Protein AF-A0A930XX28-F1 (afdb_monomer)

Sequence (110 aa):
YLEDVATQFHVQGLELDWACVCWDGDFRHIGGDWSNHSFRGNKWQRINSEAGQAYQRNAYRVLLTRARQGMVICVPEGAAADPTRSADYYDGTYAYLKSAGIPELGSMQP

Mean predicted aligned error: 6.5 Å

Secondary structure (DSSP, 8-state):
-------TTTTTT--EEEEEEE--TTEEEETTEEEEEEEETTEEEE---HHHHHHHHHHHHHHTT-EEEEEEEEPPPP-TT-GGG-GGGTHHHHHHHHHTTPPPTT----

Solvent-accessible surface area (backbone atoms only — not comparable to full-atom values): 6774 Å² total; per-residue (Å²): 134,89,88,76,91,70,53,69,72,69,46,64,88,49,81,35,57,63,42,77,46,79,53,57,65,39,68,21,30,51,96,91,41,80,46,45,35,44,81,55,97,85,40,78,40,74,51,83,49,66,70,58,38,52,50,56,53,48,44,52,56,52,57,78,65,36,44,74,75,41,73,46,78,43,64,59,81,44,37,95,92,38,81,83,38,39,43,78,39,29,53,42,36,50,52,48,46,46,73,71,68,51,79,62,89,86,70,69,76,132

Radius of gyration: 14.93 Å; Cα contacts (8 Å, |Δi|>4): 131; chains: 1; bounding box: 42×30×37 Å

pLDDT: mean 86.67, std 15.41, range [38.34, 97.94]

Organism: NCBI:txid1732024

Foldseek 3Di:
DPDDDDFLVRLVVPAAQEEEAEDALQWAAAPNDTFGWDDDDQATDGDPDPVNVVVVVVRVVSRVPRHDNYYHYDFDAADPVRPRRHNNSGVRRVVVCVVVVDDDPPPDDD

Structure (mmCIF, N/CA/C/O backbone):
data_AF-A0A930XX28-F1
#
_entry.id   AF-A0A930XX28-F1
#
loop_
_atom_site.group_PDB
_atom_site.id
_atom_site.type_symbol
_atom_site.label_atom_id
_atom_site.label_alt_id
_atom_site.label_comp_id
_atom_site.label_asym_id
_atom_site.label_entity_id
_atom_site.label_seq_id
_atom_site.pdbx_PDB_ins_code
_atom_site.Cartn_x
_atom_site.Cartn_y
_atom_site.Cartn_z
_atom_site.occupancy
_atom_site.B_iso_or_equiv
_atom_site.auth_seq_id
_atom_site.auth_comp_id
_atom_site.auth_asym_id
_atom_site.auth_atom_id
_atom_site.pdbx_PDB_model_num
ATOM 1 N N . TYR A 1 1 ? -19.568 10.215 2.724 1.00 38.34 1 TYR A N 1
ATOM 2 C CA . TYR A 1 1 ? -18.730 11.326 2.246 1.00 38.34 1 TYR A CA 1
ATOM 3 C C . TYR A 1 1 ? -17.315 11.064 2.739 1.00 38.34 1 TYR A C 1
ATOM 5 O O . TYR A 1 1 ? -17.159 10.809 3.924 1.00 38.34 1 TYR A O 1
ATOM 13 N N . LEU A 1 2 ? -16.328 10.982 1.840 1.00 43.25 2 LEU A N 1
ATOM 14 C CA . LEU A 1 2 ? -14.906 10.902 2.196 1.00 43.25 2 LEU A CA 1
ATOM 15 C C . LEU A 1 2 ? -14.374 12.332 2.054 1.00 43.25 2 LEU A C 1
ATOM 17 O O . LEU A 1 2 ? -14.244 12.809 0.930 1.00 43.25 2 LEU A O 1
ATOM 21 N N . GLU A 1 3 ? -14.232 13.044 3.170 1.00 52.19 3 GLU A N 1
ATOM 22 C CA . GLU A 1 3 ? -14.135 14.512 3.153 1.00 52.19 3 GLU A CA 1
ATOM 23 C C . GLU A 1 3 ? -12.719 15.067 2.972 1.00 52.19 3 GLU A C 1
ATOM 25 O O . GLU A 1 3 ? -12.612 16.231 2.619 1.00 52.19 3 GLU A O 1
ATOM 30 N N . ASP A 1 4 ? -11.648 14.271 3.081 1.00 51.34 4 ASP A N 1
ATOM 31 C CA . ASP A 1 4 ? -10.293 14.776 2.820 1.00 51.34 4 ASP A CA 1
ATOM 32 C C . ASP A 1 4 ? -9.289 13.685 2.419 1.00 51.34 4 ASP A C 1
ATOM 34 O O . ASP A 1 4 ? -9.256 12.590 2.986 1.00 51.34 4 ASP A O 1
ATOM 38 N N . VAL A 1 5 ? -8.421 14.009 1.451 1.00 54.66 5 VAL A N 1
ATOM 39 C CA . VAL A 1 5 ? -7.262 13.191 1.056 1.00 54.66 5 VAL A CA 1
ATOM 40 C C . VAL A 1 5 ? -6.012 13.796 1.693 1.00 54.66 5 VAL A C 1
ATOM 42 O O . VAL A 1 5 ? -5.503 14.829 1.262 1.00 54.66 5 VAL A O 1
ATOM 45 N N . ALA A 1 6 ? -5.503 13.147 2.736 1.00 59.78 6 ALA A N 1
ATOM 46 C CA . ALA A 1 6 ? -4.338 13.601 3.483 1.00 59.78 6 ALA A CA 1
ATOM 47 C C . ALA A 1 6 ? -3.103 12.750 3.140 1.00 59.78 6 ALA A C 1
ATOM 49 O O . ALA A 1 6 ? -3.151 11.522 3.162 1.00 59.78 6 ALA A O 1
ATOM 50 N N . THR A 1 7 ? -1.969 13.393 2.840 1.00 62.50 7 THR A N 1
ATOM 51 C CA . THR A 1 7 ? -0.683 12.682 2.719 1.00 62.50 7 THR A CA 1
ATOM 52 C C . THR A 1 7 ? -0.169 12.267 4.102 1.00 62.50 7 THR A C 1
ATOM 54 O O . THR A 1 7 ? -0.623 12.786 5.122 1.00 62.50 7 THR A O 1
ATOM 57 N N . GLN A 1 8 ? 0.843 11.395 4.159 1.00 57.28 8 GLN A N 1
ATOM 58 C CA . GLN A 1 8 ? 1.511 10.985 5.409 1.00 57.28 8 GLN A CA 1
ATOM 59 C C . GLN A 1 8 ? 1.931 12.157 6.323 1.00 57.28 8 GLN A C 1
ATOM 61 O O . GLN A 1 8 ? 1.985 11.996 7.539 1.00 57.28 8 GLN A O 1
ATOM 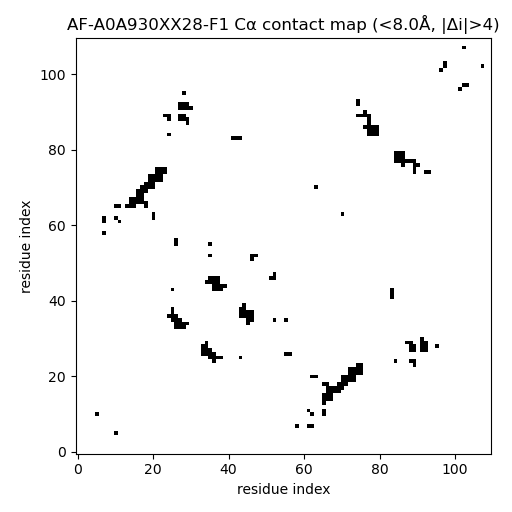66 N N . PHE A 1 9 ? 2.221 13.329 5.746 1.00 58.38 9 PHE A N 1
ATOM 67 C CA . PHE A 1 9 ? 2.607 14.531 6.483 1.00 58.38 9 PHE A CA 1
ATOM 68 C C . PHE A 1 9 ? 1.398 15.289 7.030 1.00 58.38 9 PHE A C 1
ATOM 70 O O . PHE A 1 9 ? 1.477 15.856 8.113 1.00 58.38 9 PH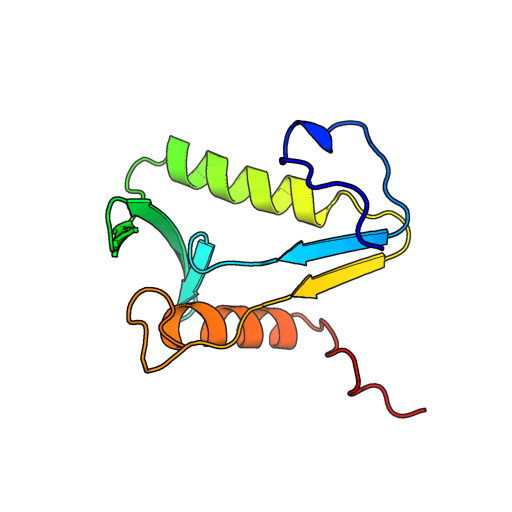E A O 1
ATOM 77 N N . HIS A 1 10 ? 0.266 15.263 6.323 1.00 55.66 10 HIS A N 1
ATOM 78 C CA . HIS A 1 10 ? -0.976 15.890 6.779 1.00 55.66 10 HIS A CA 1
ATOM 79 C C . HIS A 1 10 ? -1.603 15.130 7.955 1.00 55.66 10 HIS A C 1
ATOM 81 O O . HIS A 1 10 ? -2.234 15.742 8.805 1.00 55.66 10 HIS A O 1
ATOM 87 N N . VAL A 1 11 ? -1.384 13.814 8.053 1.00 58.16 11 VAL A N 1
ATOM 88 C CA . VAL A 1 11 ? -1.871 12.988 9.176 1.00 58.16 11 VAL A CA 1
ATOM 89 C C . VAL A 1 11 ? -0.913 12.944 10.377 1.00 58.16 11 VAL A C 1
ATOM 91 O O . VAL A 1 11 ? -1.200 12.308 11.395 1.00 58.16 11 VAL A O 1
ATOM 94 N N . GLN A 1 12 ? 0.253 13.586 10.289 1.00 55.16 12 GLN A N 1
ATOM 95 C CA . GLN A 1 12 ? 1.242 13.572 11.361 1.00 55.16 12 GLN A CA 1
ATOM 96 C C . GLN A 1 12 ? 0.836 14.563 12.465 1.00 55.16 12 GLN A C 1
ATOM 98 O O . GLN A 1 12 ? 1.075 15.759 12.359 1.00 55.16 12 GLN A O 1
ATOM 103 N N . GLY A 1 13 ? 0.210 14.050 13.529 1.00 57.97 13 GLY A N 1
ATOM 104 C CA . GLY A 1 13 ? -0.344 14.851 14.634 1.00 57.97 13 GLY A CA 1
ATOM 105 C C . GLY A 1 13 ? -1.872 14.950 14.620 1.00 57.97 13 GLY A C 1
ATOM 106 O O . GLY A 1 13 ? -2.452 15.436 15.585 1.00 57.97 13 GLY A O 1
ATOM 107 N N . LEU A 1 14 ? -2.517 14.436 13.567 1.00 61.22 14 LEU A N 1
ATOM 108 C CA . LEU A 1 14 ? -3.947 14.158 13.571 1.00 61.22 14 LEU A CA 1
ATOM 109 C C . LEU A 1 14 ? -4.188 12.768 14.153 1.00 61.22 14 LEU A C 1
ATOM 111 O O . LEU A 1 14 ? -3.558 11.783 13.759 1.00 61.22 14 LEU A O 1
ATOM 115 N N . GLU A 1 15 ? -5.117 12.710 15.091 1.00 62.16 15 GLU A N 1
ATOM 116 C CA . GLU A 1 15 ? -5.671 11.477 15.616 1.00 62.16 15 GLU A CA 1
ATOM 117 C C . GLU A 1 15 ? -7.015 11.242 14.929 1.00 62.16 15 GLU A C 1
ATOM 119 O O . GLU A 1 15 ? -7.977 11.966 15.172 1.00 62.16 15 GLU A O 1
ATOM 124 N N . LEU A 1 16 ? -7.059 10.264 14.021 1.00 75.56 16 LEU A N 1
ATOM 125 C CA . LEU A 1 16 ? -8.283 9.890 13.319 1.00 75.56 16 LEU A CA 1
ATOM 126 C C . LEU A 1 16 ? -8.955 8.760 14.093 1.00 75.56 16 LEU A C 1
ATOM 128 O O . LEU A 1 16 ? -8.314 7.753 14.393 1.00 75.56 16 LEU A O 1
ATOM 132 N N . ASP A 1 17 ? -10.244 8.894 14.399 1.00 83.00 17 ASP A N 1
ATOM 133 C CA . ASP A 1 17 ? -10.994 7.802 15.024 1.00 83.00 17 ASP A CA 1
ATOM 134 C C . ASP A 1 17 ? -11.006 6.569 14.113 1.00 83.00 17 ASP A C 1
ATOM 136 O O . ASP A 1 17 ? -10.633 5.473 14.534 1.00 83.00 17 ASP A O 1
ATOM 140 N N . TRP A 1 18 ? -11.320 6.779 12.835 1.00 86.38 18 TRP A N 1
ATOM 141 C CA . TRP A 1 18 ? -11.315 5.755 11.796 1.00 86.38 18 TRP A CA 1
ATOM 142 C C . TRP A 1 18 ? -10.501 6.215 10.592 1.00 86.38 18 TRP A C 1
ATOM 144 O O . TRP A 1 18 ? -10.553 7.386 10.215 1.00 86.38 18 TRP A O 1
ATOM 154 N N . ALA A 1 19 ? -9.775 5.293 9.961 1.00 89.19 19 ALA A N 1
ATOM 155 C CA . ALA A 1 19 ? -9.043 5.572 8.727 1.00 89.19 19 ALA A CA 1
ATOM 156 C C . ALA A 1 19 ? -9.249 4.475 7.678 1.00 89.19 19 ALA A C 1
ATOM 158 O O . ALA A 1 19 ? -9.418 3.301 8.009 1.00 89.19 19 ALA A O 1
ATOM 159 N N . CYS A 1 20 ? -9.176 4.864 6.406 1.00 90.75 20 CYS A N 1
ATOM 160 C CA . CYS A 1 20 ? -9.081 3.942 5.281 1.00 90.75 20 CYS A CA 1
ATOM 161 C C . CYS A 1 20 ? -7.721 4.130 4.602 1.00 90.75 20 CYS A C 1
ATOM 163 O O . CYS A 1 20 ? -7.359 5.254 4.251 1.00 90.75 20 CYS A O 1
ATOM 165 N N . VAL A 1 21 ? -6.971 3.044 4.428 1.00 92.62 21 VAL A N 1
ATOM 166 C CA . VAL A 1 21 ? -5.692 3.030 3.710 1.00 92.62 21 VAL A CA 1
ATOM 167 C C . VAL A 1 21 ? -5.878 2.261 2.410 1.00 92.62 21 VAL A C 1
ATOM 169 O O . VAL A 1 21 ? -6.102 1.053 2.431 1.00 92.62 21 VAL A O 1
ATOM 172 N N . CYS A 1 22 ? -5.762 2.955 1.280 1.00 94.00 22 CYS A N 1
ATOM 173 C CA . CYS A 1 22 ? -5.674 2.319 -0.032 1.00 94.00 22 CYS A CA 1
ATOM 174 C C . CYS A 1 22 ? -4.227 1.882 -0.275 1.00 94.00 22 CYS A C 1
ATOM 176 O O . CYS A 1 22 ? -3.337 2.724 -0.388 1.00 94.00 22 CYS A O 1
ATOM 178 N N . TRP A 1 23 ? -3.999 0.575 -0.323 1.00 95.31 23 TRP A N 1
ATOM 179 C CA . TRP A 1 23 ? -2.684 -0.029 -0.481 1.00 95.31 23 TRP A CA 1
ATOM 180 C C . TRP A 1 23 ? -2.431 -0.347 -1.955 1.00 95.31 23 TRP A C 1
ATOM 182 O O . TRP A 1 23 ? -3.016 -1.282 -2.498 1.00 95.31 23 TRP A O 1
ATOM 192 N N . ASP A 1 24 ? -1.571 0.430 -2.613 1.00 94.06 24 ASP A N 1
ATOM 193 C CA . ASP A 1 24 ? -1.314 0.289 -4.050 1.00 94.06 24 ASP A CA 1
ATOM 194 C C . ASP A 1 24 ? -0.073 -0.581 -4.348 1.00 94.06 24 ASP A C 1
ATOM 196 O O . ASP A 1 24 ? 0.646 -1.031 -3.455 1.00 94.06 24 ASP A O 1
ATOM 200 N N . GLY A 1 25 ? 0.202 -0.823 -5.630 1.00 94.94 25 GLY A N 1
ATOM 201 C CA . GLY A 1 25 ? 1.313 -1.647 -6.104 1.00 94.94 25 GLY A CA 1
ATOM 202 C C . GLY A 1 25 ? 2.707 -1.049 -5.874 1.00 94.94 25 GLY A C 1
ATOM 203 O O . GLY A 1 25 ? 3.698 -1.653 -6.294 1.00 94.94 25 GLY A O 1
ATOM 204 N N . ASP A 1 26 ? 2.825 0.119 -5.240 1.00 96.19 26 ASP A N 1
ATOM 205 C CA . ASP A 1 26 ? 4.099 0.785 -4.970 1.00 96.19 26 ASP A CA 1
ATOM 206 C C . ASP A 1 26 ? 4.885 0.097 -3.844 1.00 96.19 26 ASP A C 1
ATOM 208 O O . ASP A 1 26 ? 6.112 0.027 -3.909 1.00 96.19 26 ASP A O 1
ATOM 212 N N . PHE A 1 27 ? 4.203 -0.483 -2.858 1.00 97.19 27 PHE A N 1
ATOM 213 C CA . PHE A 1 27 ? 4.823 -1.264 -1.793 1.00 97.19 27 PHE A CA 1
ATOM 214 C C . PHE A 1 27 ? 4.139 -2.622 -1.678 1.00 97.19 27 PHE A C 1
ATOM 216 O O . PHE A 1 27 ? 3.109 -2.753 -1.039 1.00 97.19 27 PHE A O 1
ATOM 223 N N . ARG A 1 28 ? 4.695 -3.654 -2.309 1.00 96.88 28 ARG A N 1
ATOM 224 C CA . ARG A 1 28 ? 3.973 -4.918 -2.529 1.00 96.88 28 ARG A CA 1
ATOM 225 C C . ARG A 1 28 ? 4.723 -6.137 -2.030 1.00 96.88 28 ARG A C 1
ATOM 227 O O . ARG A 1 28 ? 5.950 -6.199 -2.163 1.00 96.88 28 ARG A O 1
ATOM 234 N N . HIS A 1 29 ? 3.976 -7.102 -1.503 1.00 97.12 29 HIS A N 1
ATOM 235 C CA . HIS A 1 29 ? 4.497 -8.365 -1.000 1.00 97.12 29 HIS A CA 1
ATOM 236 C C . HIS A 1 29 ? 4.423 -9.443 -2.089 1.00 97.12 29 HIS A C 1
ATOM 238 O O . HIS A 1 29 ? 3.338 -9.858 -2.488 1.00 97.12 29 HIS A O 1
ATOM 244 N N . ILE A 1 30 ? 5.576 -9.884 -2.593 1.00 92.25 30 ILE A N 1
ATOM 245 C CA . ILE A 1 30 ? 5.689 -10.856 -3.688 1.00 92.25 30 ILE A CA 1
ATOM 246 C C . ILE A 1 30 ? 6.717 -11.914 -3.296 1.00 92.25 30 ILE A C 1
ATOM 248 O O . ILE A 1 30 ? 7.828 -11.584 -2.893 1.00 92.25 30 ILE A O 1
ATOM 252 N N . GLY A 1 31 ? 6.363 -13.193 -3.450 1.00 88.69 31 GLY A N 1
ATOM 253 C CA . GLY A 1 31 ? 7.306 -14.298 -3.241 1.00 88.69 31 GLY A CA 1
ATOM 254 C C . GLY A 1 31 ? 7.815 -14.439 -1.802 1.00 88.69 31 GLY A C 1
ATOM 255 O O . GLY A 1 31 ? 8.890 -14.990 -1.606 1.00 88.69 31 GLY A O 1
ATOM 256 N N . GLY A 1 32 ? 7.065 -13.942 -0.813 1.00 91.12 32 GLY A N 1
ATOM 257 C CA . GLY A 1 32 ? 7.457 -13.974 0.601 1.00 91.12 32 GLY A CA 1
ATOM 258 C C . GLY A 1 32 ? 8.215 -12.737 1.087 1.00 91.12 32 GLY A C 1
ATOM 259 O O . GLY A 1 32 ? 8.532 -12.673 2.269 1.00 91.12 32 GLY A O 1
ATOM 260 N N . ASP A 1 33 ? 8.473 -11.763 0.208 1.00 95.25 33 ASP A N 1
ATOM 261 C CA . ASP A 1 33 ? 9.230 -10.557 0.535 1.00 95.25 33 ASP A CA 1
ATOM 262 C C . ASP A 1 33 ? 8.521 -9.270 0.103 1.00 95.25 33 ASP A C 1
ATOM 264 O O . ASP A 1 33 ? 7.756 -9.217 -0.864 1.00 95.25 33 ASP A O 1
ATOM 268 N N . TRP A 1 34 ? 8.843 -8.179 0.798 1.00 96.19 34 TRP A N 1
ATOM 269 C CA . TRP A 1 34 ? 8.406 -6.835 0.430 1.00 96.19 34 TRP A CA 1
ATOM 270 C C . TRP A 1 34 ? 9.273 -6.241 -0.681 1.00 96.19 34 TRP A C 1
ATOM 272 O O . TRP A 1 34 ? 10.502 -6.326 -0.669 1.00 96.19 34 TRP A O 1
ATOM 282 N N . SER A 1 35 ? 8.633 -5.557 -1.627 1.00 96.88 35 SER A N 1
ATOM 283 C CA . SER A 1 35 ? 9.311 -4.859 -2.714 1.00 96.88 35 SER A CA 1
ATOM 284 C C . SER A 1 35 ? 8.797 -3.429 -2.879 1.00 96.88 35 SER A C 1
ATOM 286 O O . SER A 1 35 ? 7.594 -3.174 -2.874 1.00 96.88 35 SER A O 1
ATOM 288 N N . ASN A 1 36 ? 9.739 -2.495 -3.017 1.00 97.94 36 ASN A N 1
ATOM 289 C CA . ASN A 1 36 ? 9.492 -1.061 -3.146 1.00 97.94 36 ASN A CA 1
ATOM 290 C C . ASN A 1 36 ? 9.577 -0.630 -4.613 1.00 97.94 36 ASN A C 1
ATOM 292 O O . ASN A 1 36 ? 10.574 -0.898 -5.293 1.00 97.94 36 ASN A O 1
ATOM 296 N N . HIS A 1 37 ? 8.565 0.083 -5.087 1.00 97.56 37 HIS A N 1
ATOM 297 C CA . HIS A 1 37 ? 8.419 0.542 -6.462 1.00 97.56 37 HIS A CA 1
ATOM 298 C C . HIS A 1 37 ? 7.914 1.980 -6.496 1.00 97.56 37 HIS A C 1
ATOM 300 O O . HIS A 1 37 ? 7.250 2.458 -5.585 1.00 97.56 37 HIS A O 1
ATOM 306 N N . SER A 1 38 ? 8.235 2.675 -7.580 1.00 96.44 38 SER A N 1
ATOM 307 C CA . SER A 1 38 ? 7.656 3.971 -7.920 1.00 96.44 38 SER A CA 1
ATOM 308 C C . SER A 1 38 ? 7.057 3.892 -9.315 1.00 96.44 38 SER A C 1
ATOM 310 O O . SER A 1 38 ? 7.671 3.317 -10.221 1.00 96.44 38 SER A O 1
ATOM 312 N N . PHE A 1 39 ? 5.866 4.455 -9.490 1.00 94.69 39 PHE A N 1
ATOM 313 C CA . PHE A 1 39 ? 5.255 4.570 -10.805 1.00 94.69 39 PHE A CA 1
ATOM 314 C C . PHE A 1 39 ? 5.887 5.749 -11.550 1.00 94.69 39 PHE A C 1
ATOM 316 O O . PHE A 1 39 ? 5.864 6.884 -11.072 1.00 94.69 39 PHE A O 1
ATOM 323 N N . ARG A 1 40 ? 6.520 5.486 -12.698 1.00 93.00 40 ARG A N 1
ATOM 324 C CA . ARG A 1 40 ? 7.215 6.506 -13.498 1.00 93.00 40 ARG A CA 1
ATOM 325 C C . ARG A 1 40 ? 6.872 6.340 -14.969 1.00 93.00 40 ARG A C 1
ATOM 327 O O . ARG A 1 40 ? 7.156 5.299 -15.565 1.00 93.00 40 ARG A O 1
ATOM 334 N N . GLY A 1 41 ? 6.314 7.394 -15.560 1.00 92.56 41 GLY A N 1
ATOM 335 C CA . GLY A 1 41 ? 5.786 7.351 -16.920 1.00 92.56 41 GLY A CA 1
ATOM 336 C C . GLY A 1 41 ? 4.560 6.447 -16.971 1.00 92.56 41 GLY A C 1
ATOM 337 O O . GLY A 1 41 ? 3.499 6.828 -16.497 1.00 92.56 41 GLY A O 1
ATOM 338 N N . ASN A 1 42 ? 4.728 5.248 -17.518 1.00 90.88 42 ASN A N 1
ATOM 339 C CA . ASN A 1 42 ? 3.666 4.261 -17.714 1.00 90.88 42 ASN A CA 1
ATOM 340 C C . ASN A 1 42 ? 3.996 2.890 -17.100 1.00 90.88 42 ASN A C 1
ATOM 342 O O . ASN A 1 42 ? 3.438 1.879 -17.520 1.00 90.88 42 ASN A O 1
ATOM 346 N N . LYS A 1 43 ? 4.953 2.823 -16.166 1.00 93.88 43 LYS A N 1
ATOM 347 C CA . LYS A 1 43 ? 5.390 1.554 -15.574 1.00 93.88 43 LYS A CA 1
ATOM 348 C C . LYS A 1 43 ? 5.900 1.696 -14.148 1.00 93.88 43 LYS A C 1
ATOM 350 O O . LYS A 1 43 ? 6.415 2.740 -13.743 1.00 93.88 43 LYS A O 1
ATOM 355 N N . TRP A 1 44 ? 5.844 0.583 -13.426 1.00 96.44 44 TRP A N 1
ATOM 356 C CA . TRP A 1 44 ? 6.494 0.419 -12.133 1.00 96.44 44 TRP A CA 1
ATOM 357 C C . TRP A 1 44 ? 8.002 0.236 -12.293 1.00 96.44 44 TRP A C 1
ATOM 359 O O . TRP A 1 44 ? 8.467 -0.540 -13.129 1.00 96.44 44 TRP A O 1
ATOM 369 N N . GLN A 1 45 ? 8.771 0.944 -11.473 1.00 96.69 45 GLN A N 1
ATOM 370 C CA . GLN A 1 45 ? 10.224 0.815 -11.398 1.00 96.69 45 GLN A CA 1
ATOM 371 C C . GLN A 1 45 ? 10.642 0.573 -9.953 1.00 96.69 45 GLN A C 1
ATOM 373 O O . GLN A 1 45 ? 10.205 1.303 -9.061 1.00 96.69 45 GLN A O 1
ATOM 378 N N . ARG A 1 46 ? 11.520 -0.410 -9.727 1.00 97.00 46 ARG A N 1
ATOM 379 C CA . ARG A 1 46 ? 12.028 -0.731 -8.389 1.00 97.00 46 ARG A CA 1
ATOM 380 C C . ARG A 1 46 ? 12.795 0.459 -7.808 1.00 97.00 46 ARG A C 1
ATOM 382 O O . ARG A 1 46 ? 13.633 1.061 -8.481 1.00 97.00 46 ARG A O 1
ATOM 389 N N . ILE A 1 47 ? 12.528 0.782 -6.547 1.00 97.56 47 ILE A N 1
ATOM 390 C CA . ILE A 1 47 ? 13.309 1.762 -5.792 1.00 97.56 47 ILE A CA 1
ATOM 391 C C . ILE A 1 47 ? 14.567 1.053 -5.292 1.00 97.56 47 ILE A C 1
ATOM 393 O O . ILE A 1 47 ? 14.492 0.190 -4.422 1.00 97.56 47 ILE A O 1
ATOM 397 N N . ASN A 1 48 ? 15.726 1.403 -5.848 1.00 96.19 48 ASN A N 1
ATOM 398 C CA . ASN A 1 48 ? 16.998 0.758 -5.499 1.00 96.19 48 ASN A CA 1
ATOM 399 C C . ASN A 1 48 ? 17.755 1.475 -4.373 1.00 96.19 48 ASN A C 1
ATOM 401 O O . ASN A 1 48 ? 18.612 0.870 -3.742 1.00 96.19 48 ASN A O 1
ATOM 405 N N . SER A 1 49 ? 17.457 2.751 -4.113 1.00 97.31 49 SER A N 1
ATOM 406 C CA . SER A 1 49 ? 18.108 3.490 -3.032 1.00 97.31 49 SER A CA 1
ATOM 407 C C . SER A 1 49 ? 17.535 3.085 -1.677 1.00 97.31 49 SER A C 1
ATOM 409 O O . SER A 1 49 ? 16.324 3.147 -1.460 1.00 97.31 49 SER A O 1
ATOM 411 N N . GLU A 1 50 ? 18.406 2.738 -0.732 1.00 97.19 50 GLU A N 1
ATOM 412 C CA . GLU A 1 50 ? 18.002 2.358 0.627 1.00 97.19 50 GLU A CA 1
ATOM 413 C C . GLU A 1 50 ? 17.192 3.459 1.315 1.00 97.19 50 GLU A C 1
ATOM 415 O O . GLU A 1 50 ? 16.154 3.182 1.913 1.00 97.19 50 GLU A O 1
ATOM 420 N N . ALA A 1 51 ? 17.609 4.720 1.156 1.00 97.25 51 ALA A N 1
ATOM 421 C CA . ALA A 1 51 ? 16.887 5.874 1.683 1.00 97.25 51 ALA A CA 1
ATOM 422 C C . ALA A 1 51 ? 15.460 5.979 1.115 1.00 97.25 51 ALA A C 1
ATOM 424 O O . ALA A 1 51 ? 14.521 6.253 1.858 1.00 97.25 51 ALA A O 1
ATOM 425 N N . GLY A 1 52 ? 15.275 5.714 -0.184 1.00 96.25 52 GLY A N 1
ATOM 426 C CA . GLY A 1 52 ? 13.958 5.740 -0.823 1.00 96.25 52 GLY A CA 1
ATOM 427 C C . GLY A 1 52 ? 13.059 4.598 -0.348 1.00 96.25 52 GLY A C 1
ATOM 428 O O . GLY A 1 52 ? 11.884 4.812 -0.054 1.00 96.25 52 GLY A O 1
ATOM 429 N N . GLN A 1 53 ? 13.619 3.395 -0.205 1.00 97.31 53 GLN A N 1
ATOM 430 C CA . GLN A 1 53 ? 12.886 2.254 0.342 1.00 97.31 53 GLN A CA 1
ATOM 431 C C . GLN A 1 53 ? 12.499 2.483 1.808 1.00 97.31 53 GLN A C 1
ATOM 433 O O . GLN A 1 53 ? 11.366 2.215 2.203 1.00 97.31 53 GLN A O 1
ATOM 438 N N . ALA A 1 54 ? 13.423 3.005 2.620 1.00 96.56 54 ALA A N 1
ATOM 439 C CA . ALA A 1 54 ? 13.173 3.336 4.018 1.00 96.56 54 ALA A CA 1
ATOM 440 C C . ALA A 1 54 ? 12.092 4.414 4.153 1.00 96.56 54 ALA A C 1
ATOM 442 O O . ALA A 1 54 ? 11.207 4.288 4.998 1.00 96.56 54 ALA A O 1
ATOM 443 N N . TYR A 1 55 ? 12.121 5.427 3.283 1.00 94.75 55 TYR A N 1
ATOM 444 C CA . TYR A 1 55 ? 11.101 6.466 3.224 1.00 94.75 55 TYR A CA 1
ATOM 445 C C . TYR A 1 55 ? 9.707 5.889 2.938 1.00 94.75 55 TYR A C 1
ATOM 447 O O . TYR A 1 55 ? 8.784 6.141 3.711 1.00 94.75 55 TYR A O 1
ATOM 455 N N . GLN A 1 56 ? 9.557 5.064 1.894 1.00 96.12 56 GLN A N 1
ATOM 456 C CA . GLN A 1 56 ? 8.268 4.446 1.552 1.00 96.12 56 GLN A CA 1
ATOM 457 C C . GLN A 1 56 ? 7.780 3.499 2.659 1.00 96.12 56 GLN A C 1
ATOM 459 O O . GLN A 1 56 ? 6.627 3.577 3.069 1.00 96.12 56 GLN A O 1
ATOM 464 N N . ARG A 1 57 ? 8.656 2.663 3.234 1.00 95.56 57 ARG A N 1
ATOM 465 C CA . ARG A 1 57 ? 8.284 1.816 4.385 1.00 95.56 57 ARG A CA 1
ATOM 466 C C . ARG A 1 57 ? 7.801 2.644 5.576 1.00 95.56 57 ARG A C 1
ATOM 468 O O . ARG A 1 57 ? 6.813 2.294 6.217 1.00 95.56 57 ARG A O 1
ATOM 475 N N . ASN A 1 58 ? 8.484 3.746 5.879 1.00 94.06 58 ASN A N 1
ATOM 476 C CA . ASN A 1 58 ? 8.097 4.613 6.985 1.00 94.06 58 ASN A CA 1
ATOM 477 C C . ASN A 1 58 ? 6.769 5.336 6.717 1.00 94.06 58 ASN A C 1
ATOM 479 O O . ASN A 1 58 ? 6.000 5.515 7.658 1.00 94.06 58 ASN A O 1
ATOM 483 N N . ALA A 1 59 ? 6.470 5.694 5.465 1.00 91.94 59 ALA A N 1
ATOM 484 C CA . ALA A 1 59 ? 5.166 6.228 5.074 1.00 91.94 59 ALA A CA 1
ATOM 485 C C . ALA A 1 59 ? 4.029 5.265 5.446 1.00 91.94 59 ALA A C 1
ATOM 487 O O . ALA A 1 59 ? 3.127 5.642 6.192 1.00 91.94 59 ALA A O 1
ATOM 488 N N . TYR A 1 60 ? 4.129 3.999 5.026 1.00 93.94 60 TYR A N 1
ATOM 489 C CA . TYR A 1 60 ? 3.152 2.963 5.371 1.00 93.94 60 TYR A CA 1
ATOM 490 C C . TYR A 1 60 ? 3.064 2.741 6.888 1.00 93.94 60 TYR A C 1
ATOM 492 O O . TYR A 1 60 ? 1.969 2.714 7.439 1.00 93.94 60 TYR A O 1
ATOM 500 N N . ARG A 1 61 ? 4.194 2.688 7.606 1.00 92.44 61 ARG A N 1
ATOM 501 C CA . ARG A 1 61 ? 4.201 2.592 9.080 1.00 92.44 61 ARG A CA 1
ATOM 502 C C . ARG A 1 61 ? 3.457 3.754 9.747 1.00 92.44 61 ARG A C 1
ATOM 504 O O . ARG A 1 61 ? 2.740 3.551 10.726 1.00 92.44 61 ARG A O 1
ATOM 511 N N . VAL A 1 62 ? 3.647 4.979 9.258 1.00 90.12 62 VAL A N 1
ATOM 512 C CA . VAL A 1 62 ? 2.942 6.156 9.780 1.00 90.12 62 VAL A CA 1
ATOM 513 C C . VAL A 1 62 ? 1.448 6.019 9.519 1.00 90.12 62 VAL A C 1
ATOM 515 O O . VAL A 1 62 ? 0.692 6.124 10.480 1.00 90.12 62 VAL A O 1
ATOM 518 N N . LEU A 1 63 ? 1.041 5.728 8.277 1.00 88.81 63 LEU A N 1
ATOM 519 C CA . LEU A 1 63 ? -0.365 5.578 7.883 1.00 88.81 63 LEU A CA 1
ATOM 520 C C . LEU A 1 63 ? -1.078 4.507 8.718 1.00 88.81 63 LEU A C 1
ATOM 522 O O . LEU A 1 63 ? -2.111 4.790 9.319 1.00 88.81 63 LEU A O 1
ATOM 526 N N . LEU A 1 64 ? -0.468 3.325 8.843 1.00 90.69 64 LEU A N 1
ATOM 527 C CA . LEU A 1 64 ? -1.012 2.177 9.576 1.00 90.69 64 LEU A CA 1
ATOM 528 C C . LEU A 1 64 ? -1.122 2.399 11.095 1.00 90.69 64 LEU A C 1
ATOM 530 O O . LEU A 1 64 ? -1.753 1.606 11.783 1.00 90.69 64 LEU A O 1
ATOM 534 N N . THR A 1 65 ? -0.536 3.474 11.631 1.00 88.00 65 THR A N 1
ATOM 535 C CA . THR A 1 65 ? -0.585 3.812 13.066 1.00 88.00 65 THR A CA 1
ATOM 536 C C . THR A 1 65 ? -1.397 5.073 13.371 1.00 88.00 65 THR A C 1
ATOM 538 O O . THR A 1 65 ? -1.337 5.571 14.492 1.00 88.00 65 THR A O 1
ATOM 541 N N . ARG A 1 66 ? -2.127 5.639 12.394 1.00 83.81 66 ARG A N 1
ATOM 542 C CA . ARG A 1 66 ? -2.913 6.875 12.598 1.00 83.81 66 ARG A CA 1
ATOM 543 C C . ARG A 1 66 ? -4.288 6.663 13.230 1.00 83.81 66 ARG A C 1
ATOM 545 O O . ARG A 1 66 ? -4.799 7.589 13.853 1.00 83.81 66 ARG A O 1
ATOM 552 N N . ALA A 1 67 ? -4.902 5.500 13.023 1.00 87.06 67 ALA A N 1
ATOM 553 C CA . ALA A 1 67 ? -6.265 5.244 13.476 1.00 87.06 67 ALA A CA 1
ATOM 554 C C . ALA A 1 67 ? -6.317 4.871 14.963 1.00 87.06 67 ALA A C 1
ATOM 556 O O . ALA A 1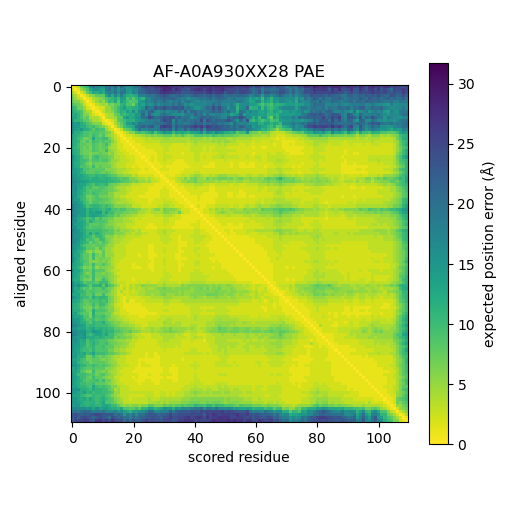 67 ? -5.543 4.026 15.413 1.00 87.06 67 ALA A O 1
ATOM 557 N N . ARG A 1 68 ? -7.252 5.467 15.710 1.00 85.44 68 ARG A N 1
ATOM 558 C CA . ARG A 1 68 ? -7.448 5.212 17.146 1.00 85.44 68 ARG A CA 1
ATOM 559 C C . ARG A 1 68 ? -8.436 4.091 17.441 1.00 85.44 68 ARG A C 1
ATOM 561 O O . ARG A 1 68 ? -8.203 3.324 18.368 1.00 85.44 68 ARG A O 1
ATOM 568 N N . GLN A 1 69 ? -9.543 4.031 16.705 1.00 87.56 69 GLN A N 1
ATOM 569 C CA . GLN A 1 69 ? -10.630 3.080 16.955 1.00 87.56 69 GLN A CA 1
ATOM 570 C C . GLN A 1 69 ? -10.583 1.907 15.980 1.00 87.56 69 GLN A C 1
ATOM 572 O O . GLN A 1 69 ? -10.787 0.764 16.381 1.00 87.56 69 GLN A O 1
ATOM 577 N N . GLY A 1 70 ? -10.279 2.171 14.709 1.00 89.31 70 GLY A N 1
ATOM 578 C CA . GLY A 1 70 ? -10.200 1.114 13.711 1.00 89.31 70 GLY A CA 1
ATOM 579 C C . GLY A 1 70 ? -9.728 1.588 12.345 1.00 89.31 70 GLY A C 1
ATOM 580 O O . GLY A 1 70 ? -9.752 2.773 12.016 1.00 89.31 70 GLY A O 1
ATOM 581 N N . MET A 1 71 ? -9.281 0.634 11.536 1.00 92.12 71 MET A N 1
ATOM 582 C CA . MET A 1 71 ? -8.749 0.890 10.205 1.00 92.12 71 MET A CA 1
ATOM 583 C C . MET A 1 71 ? -9.323 -0.095 9.202 1.00 92.12 71 MET A C 1
ATOM 585 O O . MET A 1 71 ? -9.424 -1.288 9.479 1.00 92.12 71 MET A O 1
ATOM 589 N N . VAL A 1 72 ? -9.635 0.412 8.016 1.00 94.12 72 VAL A N 1
ATOM 590 C CA . VAL A 1 72 ? -9.905 -0.400 6.833 1.00 94.12 72 VAL A CA 1
ATOM 591 C C . VAL A 1 72 ? -8.689 -0.326 5.921 1.00 94.12 72 VAL A C 1
ATOM 593 O O . VAL A 1 72 ? -8.228 0.766 5.593 1.00 94.12 72 VAL A O 1
ATOM 596 N N . ILE A 1 73 ? -8.166 -1.477 5.509 1.00 95.50 73 ILE A N 1
ATOM 597 C CA . ILE A 1 73 ? -7.124 -1.555 4.484 1.00 95.50 73 ILE A CA 1
ATOM 598 C C . ILE A 1 73 ? -7.785 -2.058 3.206 1.00 95.50 73 ILE A C 1
ATOM 600 O O . ILE A 1 73 ? -8.325 -3.160 3.174 1.00 95.50 73 ILE A O 1
ATOM 604 N N . CYS A 1 74 ? -7.756 -1.236 2.164 1.00 95.69 74 CYS A N 1
ATOM 605 C CA . CYS A 1 74 ? -8.263 -1.576 0.845 1.00 95.69 74 CYS A CA 1
ATOM 606 C C . CYS A 1 74 ? -7.087 -1.969 -0.049 1.00 95.69 74 CYS A C 1
ATOM 608 O O . CYS A 1 74 ? -6.235 -1.131 -0.344 1.00 95.69 74 CYS A O 1
ATOM 610 N N . VAL A 1 75 ? -7.045 -3.230 -0.477 1.00 96.31 75 VAL A N 1
ATOM 611 C CA . VAL A 1 75 ? -6.125 -3.698 -1.520 1.00 96.31 75 VAL A CA 1
ATOM 612 C C . VAL A 1 75 ? -6.931 -3.816 -2.819 1.00 96.31 75 VAL A C 1
ATOM 614 O O . VAL A 1 75 ? -7.895 -4.580 -2.837 1.00 96.31 75 VAL A O 1
ATOM 617 N N . PRO A 1 76 ? -6.608 -3.054 -3.880 1.00 94.44 76 PRO A N 1
ATOM 618 C CA . PRO A 1 76 ? -7.345 -3.113 -5.137 1.00 94.44 76 PRO A CA 1
ATOM 619 C C . PRO A 1 76 ? -7.254 -4.484 -5.802 1.00 94.44 76 PRO A C 1
ATOM 621 O O . PRO A 1 76 ? -6.212 -5.131 -5.765 1.00 94.44 76 PRO A O 1
ATOM 624 N N . GLU A 1 77 ? -8.307 -4.870 -6.517 1.00 94.75 77 GLU A N 1
ATOM 625 C CA . GLU A 1 77 ? -8.189 -5.934 -7.508 1.00 94.75 77 GLU A CA 1
ATOM 626 C C . GLU A 1 77 ? -7.363 -5.451 -8.708 1.00 94.75 77 GLU A C 1
ATOM 628 O O . GLU A 1 77 ? -7.437 -4.284 -9.139 1.00 94.75 77 GLU A O 1
ATOM 633 N N . GLY A 1 78 ? -6.586 -6.380 -9.264 1.00 94.25 78 GLY A N 1
ATOM 634 C CA . GLY A 1 78 ? -5.905 -6.159 -10.527 1.00 94.25 78 GLY A CA 1
ATOM 635 C C . GLY A 1 78 ? -6.882 -6.010 -11.697 1.00 94.25 78 GLY A C 1
ATOM 636 O O . GLY A 1 78 ? -8.030 -6.442 -11.647 1.00 94.25 78 GLY A O 1
ATOM 637 N N . ALA A 1 79 ? -6.415 -5.411 -12.787 1.00 95.38 79 ALA A N 1
ATOM 638 C CA . ALA A 1 79 ? -7.181 -5.224 -14.010 1.00 95.38 79 ALA A CA 1
ATOM 639 C C . ALA A 1 79 ? -6.422 -5.820 -15.200 1.00 95.38 79 ALA A C 1
ATOM 641 O O . ALA A 1 79 ? -5.412 -5.279 -15.635 1.00 95.38 79 ALA A O 1
ATOM 642 N N . ALA A 1 80 ? -6.937 -6.909 -15.782 1.00 92.88 80 ALA A N 1
ATOM 643 C CA . ALA A 1 80 ? -6.283 -7.596 -16.905 1.00 92.88 80 ALA A CA 1
ATOM 644 C C . ALA A 1 80 ? -6.073 -6.700 -18.145 1.00 92.88 80 ALA A C 1
ATOM 646 O O . ALA A 1 80 ? -5.147 -6.919 -18.922 1.00 92.88 80 ALA A O 1
ATOM 647 N N . ALA A 1 81 ? -6.922 -5.683 -18.324 1.00 94.44 81 ALA A N 1
ATOM 648 C CA . ALA A 1 81 ? -6.811 -4.712 -19.411 1.00 94.44 81 ALA A CA 1
ATOM 649 C C . ALA A 1 81 ? -5.752 -3.619 -19.161 1.00 94.44 81 ALA A C 1
ATOM 651 O O . ALA A 1 81 ? -5.402 -2.894 -20.091 1.00 94.44 81 ALA A O 1
ATOM 652 N N . ASP A 1 82 ? -5.246 -3.490 -17.932 1.00 91.62 82 ASP A N 1
ATOM 653 C CA . ASP A 1 82 ? -4.276 -2.474 -17.531 1.00 91.62 82 ASP A CA 1
ATOM 654 C C . ASP A 1 82 ? -3.045 -3.136 -16.885 1.00 91.62 82 ASP A C 1
ATOM 656 O O . ASP A 1 82 ? -3.051 -3.443 -15.690 1.00 91.62 82 ASP A O 1
ATOM 660 N N . PRO A 1 83 ? -1.944 -3.320 -17.641 1.00 90.12 83 PRO A N 1
ATOM 661 C CA . PRO A 1 83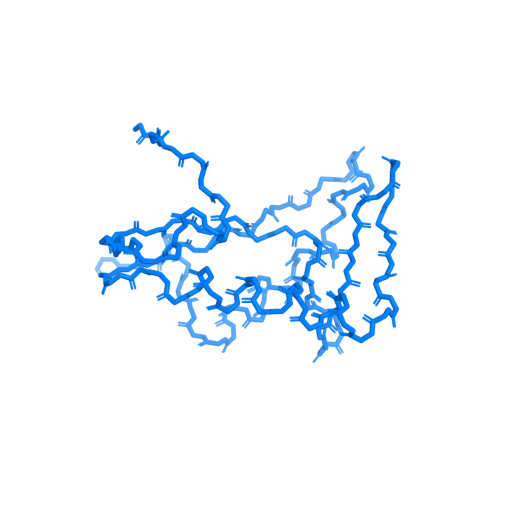 ? -0.712 -3.911 -17.119 1.00 90.12 83 PRO A CA 1
ATOM 662 C C . PRO A 1 83 ? -0.101 -3.149 -15.936 1.00 90.12 83 PRO A C 1
ATOM 664 O O . PRO A 1 83 ? 0.694 -3.714 -15.185 1.00 90.12 83 PRO A O 1
ATOM 667 N N . THR A 1 84 ? -0.447 -1.870 -15.748 1.00 92.56 84 THR A N 1
ATOM 668 C CA . THR A 1 84 ? 0.010 -1.088 -14.590 1.00 92.56 84 THR A CA 1
ATOM 669 C C . THR A 1 84 ? -0.709 -1.482 -13.301 1.00 92.56 84 THR A C 1
ATOM 671 O O . THR A 1 84 ? -0.218 -1.183 -12.216 1.00 92.56 84 THR A O 1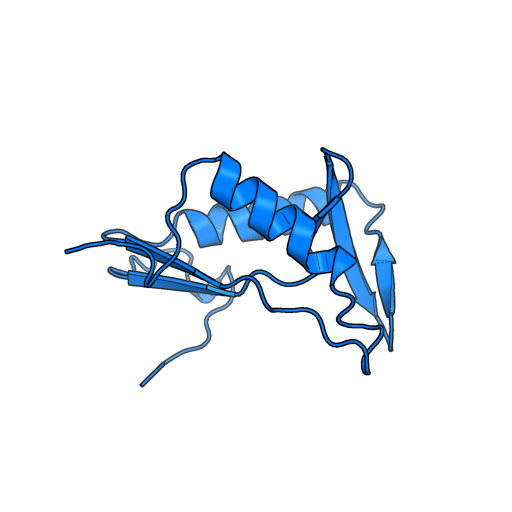
ATOM 674 N N . ARG A 1 85 ? -1.802 -2.239 -13.415 1.00 93.31 85 ARG A N 1
ATOM 675 C CA . ARG A 1 85 ? -2.608 -2.781 -12.324 1.00 93.31 85 ARG A CA 1
ATOM 676 C C . ARG A 1 85 ? -2.680 -4.308 -12.397 1.00 93.31 85 ARG A C 1
ATOM 678 O O . ARG A 1 85 ? -3.746 -4.882 -12.215 1.00 93.31 85 ARG A O 1
ATOM 685 N N . SER A 1 86 ? -1.569 -4.987 -12.688 1.00 94.56 86 SER A N 1
ATOM 686 C CA . SER A 1 86 ? -1.542 -6.458 -12.683 1.00 94.56 86 SER A CA 1
ATOM 687 C C . SER A 1 86 ? -1.960 -7.023 -11.317 1.00 94.56 86 SER A C 1
ATOM 689 O O . SER A 1 86 ? -1.534 -6.504 -10.286 1.00 94.56 86 SER A O 1
ATOM 691 N N . ALA A 1 87 ? -2.742 -8.108 -11.308 1.00 95.31 87 ALA A N 1
ATOM 692 C CA . ALA A 1 87 ? -3.172 -8.797 -10.084 1.00 95.31 87 ALA A CA 1
ATOM 693 C C . ALA A 1 87 ? -1.981 -9.256 -9.223 1.00 95.31 87 ALA A C 1
ATOM 695 O O . ALA A 1 87 ? -2.001 -9.110 -8.003 1.00 95.31 87 ALA A O 1
ATOM 696 N N . ASP A 1 88 ? -0.872 -9.643 -9.863 1.00 93.81 88 ASP A N 1
ATOM 697 C CA . ASP A 1 88 ? 0.384 -10.014 -9.194 1.00 93.81 88 ASP A CA 1
ATOM 698 C C . ASP A 1 88 ? 0.952 -8.913 -8.278 1.00 93.81 88 ASP A C 1
ATOM 700 O O . ASP A 1 88 ? 1.807 -9.183 -7.432 1.00 93.81 88 ASP A O 1
ATOM 704 N N . TYR A 1 89 ? 0.532 -7.654 -8.450 1.00 95.38 89 TYR A N 1
ATOM 705 C CA . TYR A 1 89 ? 0.959 -6.555 -7.583 1.00 95.38 89 TYR A CA 1
ATOM 706 C C . TYR A 1 89 ? 0.182 -6.487 -6.268 1.00 95.38 89 TYR A C 1
ATOM 708 O O . TYR A 1 89 ? 0.690 -5.926 -5.295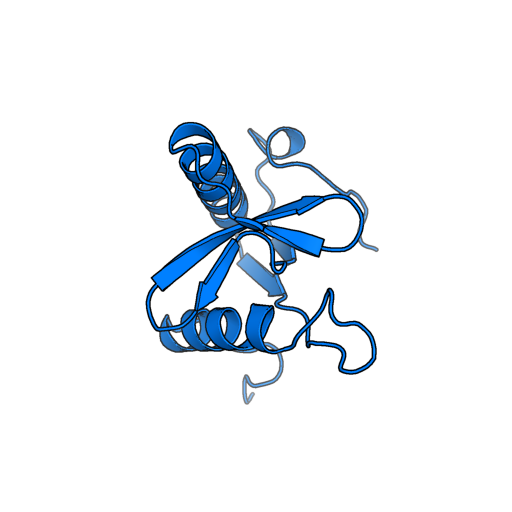 1.00 95.38 89 TYR A O 1
ATOM 716 N N . TYR A 1 90 ? -1.020 -7.054 -6.236 1.00 96.62 90 TYR A N 1
ATOM 717 C CA . TYR A 1 90 ? -1.996 -6.871 -5.170 1.00 96.62 90 TYR A CA 1
ATOM 718 C C . TYR A 1 90 ? -2.257 -8.168 -4.404 1.00 96.62 90 TYR A C 1
ATOM 720 O O . TYR A 1 90 ? -2.235 -8.161 -3.172 1.00 96.62 90 TYR A O 1
ATOM 728 N N . ASP A 1 91 ? -2.405 -9.290 -5.111 1.00 96.25 91 ASP A N 1
ATOM 729 C CA . ASP A 1 91 ? -2.837 -10.575 -4.547 1.00 96.25 91 ASP A CA 1
ATOM 730 C C . ASP A 1 91 ? -1.913 -11.062 -3.426 1.00 96.25 91 ASP A C 1
ATOM 732 O O . ASP A 1 91 ? -2.373 -11.505 -2.372 1.00 96.25 91 ASP A O 1
ATOM 736 N N . GLY A 1 92 ? -0.596 -10.926 -3.608 1.00 96.81 92 GLY A N 1
ATOM 737 C CA . GLY A 1 92 ? 0.386 -11.313 -2.595 1.00 96.81 92 GLY A CA 1
ATOM 738 C C . GLY A 1 92 ? 0.329 -10.447 -1.331 1.00 96.81 92 GLY A C 1
ATOM 739 O O . GLY A 1 92 ? 0.493 -10.963 -0.224 1.00 96.81 92 GLY A O 1
ATOM 740 N N . THR A 1 93 ? 0.034 -9.152 -1.476 1.00 97.12 93 THR A N 1
ATOM 741 C CA . THR A 1 93 ? -0.168 -8.226 -0.350 1.00 97.12 93 THR A CA 1
ATOM 742 C C . THR A 1 93 ? -1.472 -8.537 0.379 1.00 97.12 93 THR A C 1
ATOM 744 O O . THR A 1 93 ? -1.477 -8.633 1.605 1.00 97.12 93 THR A O 1
ATOM 747 N N . TYR A 1 94 ? -2.565 -8.758 -0.355 1.00 96.56 94 TYR A N 1
ATOM 748 C CA . TYR A 1 94 ? -3.850 -9.148 0.223 1.00 96.56 94 TYR A CA 1
ATOM 749 C C . TYR A 1 94 ? -3.738 -10.475 0.994 1.00 96.56 94 TYR A C 1
ATOM 751 O O . TYR A 1 94 ? -4.132 -10.557 2.159 1.00 96.56 94 TYR A O 1
ATOM 759 N N . ALA A 1 95 ? -3.116 -11.495 0.392 1.00 96.00 95 ALA A N 1
ATOM 760 C CA . ALA A 1 95 ? -2.881 -12.784 1.038 1.00 96.00 95 ALA A CA 1
ATOM 761 C C . ALA A 1 95 ? -2.016 -12.647 2.301 1.00 96.00 95 ALA A C 1
ATOM 763 O O . ALA A 1 95 ? -2.330 -13.254 3.327 1.00 96.00 95 ALA A O 1
ATOM 764 N N . TYR A 1 96 ? -0.970 -11.812 2.258 1.00 96.69 96 TYR A N 1
ATOM 765 C CA . TYR A 1 96 ? -0.146 -11.513 3.429 1.00 96.69 96 TYR A CA 1
ATOM 766 C C . TYR A 1 96 ? -0.976 -10.893 4.563 1.00 96.69 96 TYR A C 1
ATOM 768 O O . TYR A 1 96 ? -0.948 -11.400 5.684 1.00 96.69 96 TYR A O 1
ATOM 776 N N . LEU A 1 97 ? -1.757 -9.845 4.280 1.00 95.50 97 LEU A N 1
ATOM 777 C CA . LEU A 1 97 ? -2.590 -9.168 5.282 1.00 95.50 97 LEU A CA 1
ATOM 778 C C . LEU A 1 97 ? -3.613 -10.123 5.912 1.00 95.50 97 LEU A C 1
ATOM 780 O O . LEU A 1 97 ? -3.763 -10.148 7.134 1.00 95.50 97 LEU A O 1
ATOM 784 N N . LYS A 1 98 ? -4.248 -10.973 5.098 1.00 95.19 98 LYS A N 1
ATOM 785 C CA . LYS A 1 98 ? -5.157 -12.020 5.579 1.00 95.19 98 LYS A CA 1
ATOM 786 C C . LYS A 1 98 ? -4.439 -13.025 6.479 1.00 95.19 98 LYS A C 1
ATOM 788 O O . LYS A 1 98 ? -4.942 -13.371 7.545 1.00 95.19 98 LYS A O 1
ATOM 793 N N . SER A 1 99 ? -3.241 -13.464 6.087 1.00 95.44 99 SER A N 1
ATOM 794 C CA . SER A 1 99 ? -2.428 -14.390 6.888 1.00 95.44 99 SER A CA 1
ATOM 795 C C . SER A 1 99 ? -1.963 -13.784 8.219 1.00 95.44 99 SER A C 1
ATOM 797 O O . SER A 1 99 ? -1.787 -14.511 9.193 1.00 95.44 99 SER A O 1
ATOM 799 N N . ALA A 1 100 ? -1.841 -12.454 8.288 1.00 95.00 100 ALA A N 1
ATOM 800 C CA . ALA A 1 100 ? -1.549 -11.709 9.510 1.00 95.00 100 ALA A CA 1
ATOM 801 C C . ALA A 1 100 ? -2.764 -11.562 10.452 1.00 95.00 100 ALA A C 1
ATOM 803 O O . ALA A 1 100 ? -2.651 -10.922 11.496 1.00 95.00 100 ALA A O 1
ATOM 804 N N . GLY A 1 101 ? -3.918 -12.146 10.107 1.00 94.94 101 GLY A N 1
ATOM 805 C CA . GLY A 1 101 ? -5.121 -12.144 10.940 1.00 94.94 101 GLY A CA 1
ATOM 806 C C . GLY A 1 101 ? -6.048 -10.948 10.721 1.00 94.94 101 GLY A C 1
ATOM 807 O O . GLY A 1 101 ? -6.956 -10.742 11.523 1.00 94.94 101 GLY A O 1
ATOM 808 N N . ILE A 1 102 ? -5.848 -10.160 9.659 1.00 94.25 102 ILE A N 1
ATOM 809 C CA . ILE A 1 102 ? -6.760 -9.063 9.316 1.00 94.25 102 ILE A CA 1
ATOM 810 C C . ILE A 1 102 ? -8.026 -9.664 8.682 1.00 94.25 102 ILE A C 1
ATOM 812 O O . ILE A 1 102 ? -7.922 -10.334 7.650 1.00 94.25 102 ILE A O 1
ATOM 816 N N . PRO A 1 103 ? -9.217 -9.461 9.278 1.00 93.69 103 PRO A N 1
ATOM 817 C CA . PRO A 1 103 ? -10.457 -10.005 8.745 1.00 93.69 103 PRO A CA 1
ATOM 818 C C . PRO A 1 103 ? -10.898 -9.245 7.491 1.00 93.69 103 PRO A C 1
ATOM 820 O O . PRO A 1 103 ? -10.715 -8.032 7.379 1.00 93.69 103 PRO A O 1
ATOM 823 N N . GLU A 1 104 ? -11.533 -9.958 6.566 1.00 93.06 104 GLU A N 1
ATOM 824 C CA . GLU A 1 104 ? -12.161 -9.347 5.401 1.00 93.06 104 GLU A CA 1
ATOM 825 C C . GLU A 1 104 ? -13.507 -8.712 5.787 1.00 93.06 104 GLU A C 1
ATOM 827 O O . GLU A 1 104 ? -14.309 -9.273 6.541 1.00 93.06 104 GLU A O 1
ATOM 832 N N . LEU A 1 105 ? -13.763 -7.507 5.277 1.00 86.56 105 LEU A N 1
ATOM 833 C CA . LEU A 1 105 ? -15.039 -6.834 5.494 1.00 86.56 105 LEU A CA 1
ATOM 834 C C . LEU A 1 105 ? -16.133 -7.531 4.682 1.00 86.56 105 LEU A C 1
ATOM 836 O O . LEU A 1 105 ? -16.006 -7.707 3.476 1.00 86.56 105 LEU A O 1
ATOM 840 N N . GLY A 1 106 ? -17.221 -7.911 5.352 1.00 75.25 106 GLY A N 1
ATOM 841 C CA . GLY A 1 106 ? -18.327 -8.659 4.744 1.00 75.25 106 GLY A CA 1
ATOM 842 C C . GLY A 1 106 ? -18.227 -10.180 4.895 1.00 75.25 106 GLY A C 1
ATOM 843 O O . GLY A 1 106 ? -19.216 -10.863 4.653 1.00 75.25 106 GLY A O 1
ATOM 844 N N . SER A 1 107 ? -17.096 -10.714 5.374 1.00 58.31 107 SER A N 1
ATOM 845 C CA . SER A 1 107 ? -16.972 -12.129 5.759 1.00 58.31 107 SER A CA 1
ATOM 846 C C . SER A 1 107 ? -17.233 -12.377 7.251 1.00 58.31 107 SER A C 1
ATOM 848 O O . SER A 1 107 ? -17.111 -13.511 7.714 1.00 58.31 107 SER A O 1
ATOM 850 N N . MET A 1 108 ? -17.558 -11.335 8.026 1.00 50.19 108 MET A N 1
ATOM 851 C CA . MET A 1 108 ? -18.029 -11.495 9.402 1.00 50.19 108 MET A CA 1
ATOM 852 C C . MET A 1 108 ? -19.439 -12.089 9.351 1.00 50.19 108 MET A C 1
ATOM 854 O O . MET A 1 108 ? -20.391 -11.401 8.984 1.00 50.19 108 MET A O 1
ATOM 858 N N . GLN A 1 109 ? -19.564 -13.380 9.670 1.00 48.78 109 GLN A N 1
ATOM 859 C CA . GLN A 1 109 ? -20.872 -13.947 9.986 1.00 48.78 109 GLN A CA 1
ATOM 860 C C . GLN A 1 109 ? -21.438 -13.237 11.230 1.00 48.78 109 GLN A C 1
ATOM 862 O O . GLN A 1 109 ? -20.649 -12.885 12.112 1.00 48.78 109 GLN A O 1
ATOM 867 N N . PRO A 1 110 ? -22.761 -12.986 11.271 1.00 50.47 110 PRO A N 1
ATOM 868 C CA . PRO A 1 110 ? -23.418 -12.346 12.408 1.00 50.47 110 PRO A CA 1
ATOM 869 C C . PRO A 1 110 ? -23.264 -13.137 13.711 1.00 50.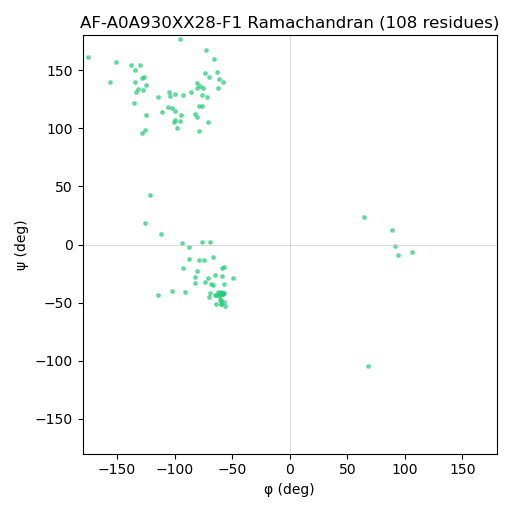47 110 PRO A C 1
ATOM 871 O O . PRO A 1 110 ? -23.125 -14.382 13.643 1.00 50.47 110 PRO A O 1
#

InterPro domains:
  I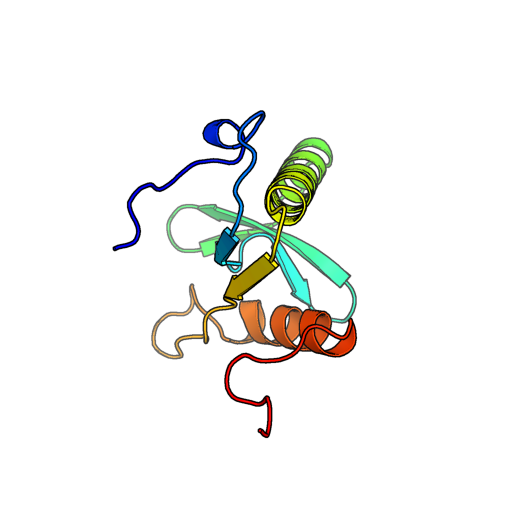PR018647 Schlafen group 3-like, DNA/RNA helicase domain [PF09848] (2-76)

Nearest PDB structures (foldseek):
  6ist-assembly1_B  TM=4.513E-01  e=5.925E+00  Enterococcus phage IMEEF1
  5x7n-assembly1_B  TM=3.517E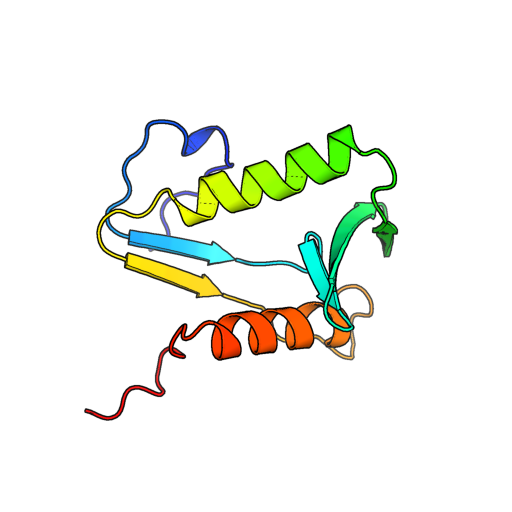-01  e=4.268E+00  Corynebacterium glutamicum ATCC 13032
  6k9e-assembly1_D  TM=3.089E-01  e=6.756E+00  Nitratiruptor phage NrS-1
  9bhw-assembly1_D  TM=2.319E-01  e=6.327E+00  Ciona intestinalis